Protein AF-A0A172JU50-F1 (afdb_monomer_lite)

Structure (mmCIF, N/CA/C/O backbone):
data_AF-A0A172JU50-F1
#
_entry.id   AF-A0A172JU50-F1
#
loop_
_atom_site.group_PDB
_atom_site.id
_atom_site.type_symbol
_ato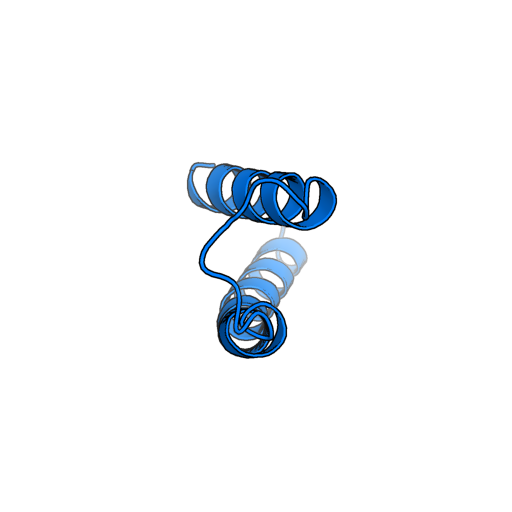m_site.labe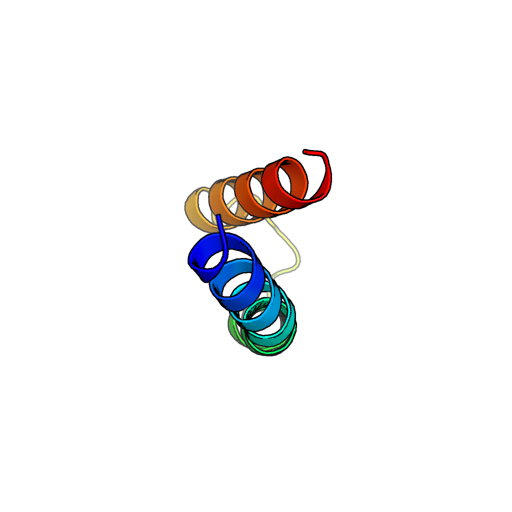l_atom_id
_atom_site.label_alt_id
_atom_site.label_comp_id
_atom_site.label_asym_id
_atom_site.label_entity_id
_atom_site.label_seq_id
_atom_site.pdbx_PDB_ins_code
_atom_site.Cartn_x
_atom_site.Cartn_y
_atom_site.Cartn_z
_atom_site.occupancy
_atom_site.B_iso_or_equiv
_atom_site.auth_seq_id
_atom_site.auth_comp_id
_atom_site.auth_asym_id
_atom_site.auth_atom_id
_atom_site.pdbx_PDB_model_num
ATOM 1 N N . ASN A 1 1 ? 12.778 1.092 -20.243 1.00 59.88 1 ASN A N 1
ATOM 2 C CA . ASN A 1 1 ? 13.880 0.535 -19.425 1.00 59.88 1 ASN A CA 1
ATOM 3 C C . ASN A 1 1 ? 13.535 -0.918 -19.083 1.00 59.88 1 ASN A C 1
ATOM 5 O O . ASN A 1 1 ? 12.488 -1.122 -18.484 1.00 59.88 1 ASN A O 1
ATOM 9 N N . LYS A 1 2 ? 14.312 -1.930 -19.513 1.00 67.81 2 LYS A N 1
ATOM 10 C CA . LYS A 1 2 ? 13.915 -3.363 -19.410 1.00 67.81 2 LYS A CA 1
ATOM 11 C C . LYS A 1 2 ? 13.698 -3.845 -17.967 1.00 67.81 2 LYS A C 1
ATOM 13 O O . LYS A 1 2 ? 12.859 -4.705 -17.740 1.00 67.81 2 LYS A O 1
ATOM 18 N N . LEU A 1 3 ? 14.404 -3.254 -17.004 1.00 77.75 3 LEU A N 1
ATOM 19 C CA . LEU A 1 3 ? 14.294 -3.595 -15.582 1.00 77.75 3 LEU A CA 1
ATOM 20 C C . LEU A 1 3 ? 12.979 -3.115 -14.946 1.00 77.75 3 LEU A C 1
ATOM 22 O O . LEU A 1 3 ? 12.450 -3.783 -14.066 1.00 77.75 3 LEU A O 1
ATOM 26 N N . GLY A 1 4 ? 12.416 -2.000 -15.428 1.00 82.38 4 GLY A N 1
ATOM 27 C CA . GLY A 1 4 ? 11.173 -1.441 -14.884 1.00 82.38 4 GLY A CA 1
ATOM 28 C C . GLY A 1 4 ? 9.965 -2.348 -15.115 1.00 82.38 4 GLY A C 1
ATOM 29 O O . GLY A 1 4 ? 9.161 -2.538 -14.213 1.00 82.38 4 GLY A O 1
ATOM 30 N N . GLY A 1 5 ? 9.885 -2.988 -16.289 1.00 82.56 5 GLY A N 1
ATOM 31 C CA . GLY A 1 5 ? 8.801 -3.929 -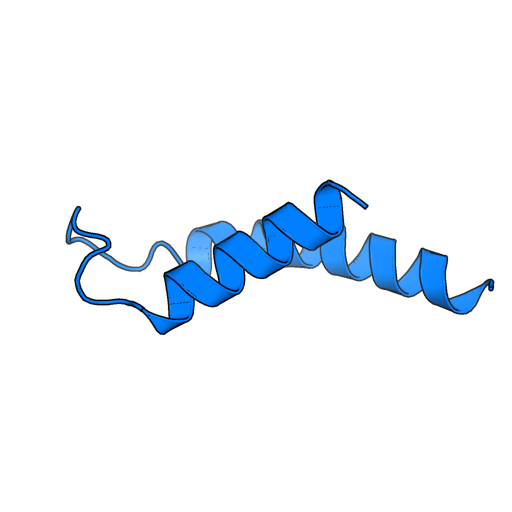16.593 1.00 82.56 5 GLY A CA 1
ATOM 32 C C . GLY A 1 5 ? 8.838 -5.188 -15.722 1.00 82.56 5 GLY A C 1
ATOM 33 O O . GLY A 1 5 ? 7.797 -5.673 -15.293 1.00 82.56 5 GLY A O 1
ATOM 34 N N . VAL A 1 6 ? 10.035 -5.692 -15.401 1.00 85.19 6 VAL A N 1
ATOM 35 C CA . VAL A 1 6 ? 10.194 -6.857 -14.513 1.00 85.19 6 VAL A CA 1
ATOM 36 C C . VAL A 1 6 ? 9.781 -6.511 -13.082 1.00 85.19 6 VAL A C 1
ATOM 38 O O . VAL A 1 6 ? 9.068 -7.285 -12.448 1.00 85.19 6 VAL A O 1
ATOM 41 N N . LEU A 1 7 ? 10.171 -5.333 -12.586 1.00 80.50 7 LEU A N 1
ATOM 42 C CA . LEU A 1 7 ? 9.770 -4.861 -11.259 1.00 80.50 7 LEU A CA 1
ATOM 43 C C . LEU A 1 7 ? 8.250 -4.662 -11.158 1.00 80.50 7 LEU A C 1
ATOM 45 O O . LEU A 1 7 ? 7.664 -5.083 -10.165 1.00 80.50 7 LEU A O 1
ATOM 49 N N . ALA A 1 8 ? 7.606 -4.117 -12.194 1.00 81.75 8 ALA A N 1
ATOM 50 C CA . ALA A 1 8 ? 6.153 -3.935 -12.231 1.00 81.75 8 ALA A CA 1
ATOM 51 C C . ALA A 1 8 ? 5.386 -5.271 -12.162 1.00 81.75 8 ALA A C 1
ATOM 53 O O . ALA A 1 8 ? 4.421 -5.402 -11.408 1.00 81.75 8 ALA A O 1
ATOM 54 N N . LEU A 1 9 ? 5.845 -6.298 -12.890 1.00 82.94 9 LEU A N 1
ATOM 55 C CA . LEU A 1 9 ? 5.237 -7.635 -12.844 1.00 82.94 9 LEU A CA 1
ATOM 56 C C . LEU A 1 9 ? 5.390 -8.288 -11.465 1.00 82.94 9 LEU A C 1
ATOM 58 O O . LEU A 1 9 ? 4.446 -8.896 -10.961 1.00 82.94 9 LEU A O 1
ATOM 62 N N . LEU A 1 10 ? 6.554 -8.130 -10.829 1.00 83.44 10 LEU A N 1
ATOM 63 C CA . LEU A 1 10 ? 6.774 -8.625 -9.471 1.00 83.44 10 LEU A CA 1
ATOM 64 C C . LEU A 1 10 ? 5.868 -7.905 -8.462 1.00 83.44 10 LEU A C 1
ATOM 66 O O . LEU A 1 10 ? 5.224 -8.568 -7.651 1.00 83.44 10 LEU A O 1
ATOM 70 N N . PHE A 1 11 ? 5.745 -6.578 -8.544 1.00 77.81 11 PHE A N 1
ATOM 71 C CA . PHE A 1 11 ? 4.857 -5.799 -7.672 1.00 77.81 11 PHE A CA 1
ATOM 72 C C . PHE A 1 11 ? 3.373 -6.169 -7.834 1.00 77.81 11 PHE A C 1
ATOM 74 O O . PHE A 1 11 ? 2.664 -6.286 -6.832 1.00 77.81 11 PHE A O 1
ATOM 81 N N . SER A 1 12 ? 2.918 -6.443 -9.062 1.00 79.94 12 SER A N 1
ATOM 82 C CA . SER A 1 12 ? 1.541 -6.881 -9.347 1.00 79.94 12 SER A CA 1
ATOM 83 C C . SER A 1 12 ? 1.175 -8.186 -8.624 1.00 79.94 12 SER A C 1
ATOM 85 O O . SER A 1 12 ? 0.095 -8.308 -8.042 1.00 79.94 12 SER A O 1
ATOM 87 N N . ILE A 1 13 ? 2.100 -9.148 -8.586 1.00 81.88 13 ILE A N 1
ATOM 88 C CA . ILE A 1 13 ? 1.895 -10.436 -7.909 1.00 81.88 13 ILE A CA 1
ATOM 89 C C . ILE A 1 13 ? 2.043 -10.286 -6.385 1.00 81.88 13 ILE A C 1
ATOM 91 O O . ILE A 1 13 ? 1.287 -10.896 -5.625 1.00 81.88 13 ILE A O 1
ATOM 95 N N . LEU A 1 14 ? 2.973 -9.446 -5.919 1.00 79.06 14 LEU A N 1
ATOM 96 C CA . LEU A 1 14 ? 3.165 -9.167 -4.490 1.00 79.06 14 LEU A CA 1
ATOM 97 C C . LEU A 1 14 ? 1.920 -8.536 -3.847 1.00 79.06 14 LEU A C 1
ATOM 99 O O . LEU A 1 14 ? 1.599 -8.864 -2.703 1.00 79.06 14 LEU A O 1
ATOM 103 N N . VAL A 1 15 ? 1.177 -7.706 -4.585 1.00 78.81 15 VAL A N 1
ATOM 104 C CA . VAL A 1 15 ? -0.104 -7.129 -4.141 1.00 78.81 15 VAL A CA 1
ATOM 105 C C . VAL A 1 15 ? -1.109 -8.193 -3.712 1.00 78.81 15 VAL A C 1
ATOM 107 O O . VAL A 1 15 ? -1.731 -8.051 -2.660 1.00 78.81 15 VAL A O 1
ATOM 110 N N . LEU A 1 16 ? -1.237 -9.286 -4.468 1.00 76.94 16 LEU A N 1
ATOM 111 C CA . LEU A 1 16 ? -2.201 -10.349 -4.166 1.00 76.94 16 LEU A CA 1
ATOM 112 C C . LEU A 1 16 ? -1.884 -11.067 -2.849 1.00 76.94 16 LEU A C 1
ATOM 114 O O . LEU A 1 16 ? -2.804 -11.464 -2.138 1.00 76.94 16 LEU A O 1
ATOM 118 N N . MET A 1 17 ? -0.602 -11.193 -2.493 1.00 72.19 17 MET A N 1
ATOM 119 C CA . MET A 1 17 ? -0.174 -11.761 -1.206 1.00 72.19 17 MET A CA 1
ATOM 120 C C . MET A 1 17 ? -0.243 -10.747 -0.055 1.00 72.19 17 MET A C 1
ATOM 122 O O . MET A 1 17 ? -0.451 -11.132 1.097 1.00 72.19 17 MET A O 1
ATOM 126 N N . LEU A 1 18 ? -0.120 -9.451 -0.351 1.00 68.62 18 LEU A N 1
ATOM 127 C CA . LEU A 1 18 ? -0.290 -8.362 0.614 1.00 68.62 18 LEU A CA 1
ATOM 128 C C . LEU A 1 18 ? -1.750 -8.190 1.051 1.00 68.62 18 LEU A C 1
ATOM 130 O O . LEU A 1 18 ? -1.987 -7.908 2.222 1.00 68.62 18 LEU A O 1
ATOM 134 N N . VAL A 1 19 ? -2.728 -8.403 0.162 1.00 70.00 19 VAL A N 1
ATOM 135 C CA . VAL A 1 19 ? -4.167 -8.289 0.479 1.00 70.00 19 VAL A CA 1
ATOM 136 C C . VAL A 1 19 ? -4.576 -9.105 1.722 1.00 70.00 19 VAL A C 1
ATOM 138 O O . VAL A 1 19 ? -5.110 -8.500 2.653 1.00 70.00 19 VAL A O 1
ATOM 141 N N . PRO A 1 20 ? -4.313 -10.424 1.824 1.00 65.38 20 PRO A N 1
ATOM 142 C CA . PRO A 1 20 ? -4.671 -11.205 3.009 1.00 65.38 20 PRO A CA 1
ATOM 143 C C . PRO A 1 20 ? -3.795 -10.888 4.232 1.00 65.38 20 PRO A C 1
ATOM 145 O O . PRO A 1 20 ? -4.288 -10.937 5.357 1.00 65.38 20 PRO A O 1
ATOM 148 N N . LEU A 1 21 ? -2.525 -10.508 4.036 1.00 64.81 21 LEU A N 1
ATOM 149 C CA . LEU A 1 21 ? -1.606 -10.161 5.130 1.00 64.81 21 LEU A CA 1
ATOM 150 C C . LEU A 1 21 ? -1.959 -8.814 5.791 1.00 64.81 21 LEU A C 1
ATOM 152 O O . LEU A 1 21 ? -1.793 -8.630 6.997 1.00 64.81 21 LEU A O 1
ATOM 156 N N . LEU A 1 22 ? -2.481 -7.868 5.011 1.00 63.75 22 LEU A N 1
ATOM 157 C CA . LEU A 1 22 ? -3.019 -6.600 5.504 1.00 63.75 22 LEU A CA 1
ATOM 158 C C . LEU A 1 22 ? -4.429 -6.769 6.090 1.00 63.75 22 LEU A C 1
ATOM 160 O O . LEU A 1 22 ? -4.849 -5.967 6.928 1.00 63.75 22 LEU A O 1
ATOM 164 N N . HIS A 1 23 ? -5.138 -7.841 5.729 1.00 59.84 23 HIS A N 1
ATOM 165 C CA . HIS A 1 23 ? -6.463 -8.183 6.250 1.00 59.84 23 HIS A CA 1
ATOM 166 C C . HIS A 1 23 ? -6.420 -8.909 7.611 1.00 59.84 23 HIS A C 1
ATOM 168 O O . HIS A 1 23 ? -7.195 -9.823 7.878 1.00 59.84 23 HIS A O 1
ATOM 174 N N . THR A 1 24 ? -5.534 -8.492 8.521 1.00 63.47 24 THR A N 1
ATOM 175 C CA . THR A 1 24 ? -5.405 -9.077 9.876 1.00 63.47 24 THR A CA 1
ATOM 176 C C . THR A 1 24 ? -6.357 -8.459 10.907 1.00 63.47 24 THR A C 1
ATOM 178 O O . THR A 1 24 ? -6.312 -8.790 12.092 1.00 63.47 24 THR A O 1
ATOM 181 N N . SER A 1 25 ? -7.240 -7.546 10.496 1.00 53.06 25 SER A N 1
ATOM 182 C CA . SER A 1 25 ? -8.078 -6.782 11.419 1.00 53.06 25 SER A CA 1
ATOM 183 C C . SER A 1 25 ? -9.497 -7.346 11.505 1.00 53.06 25 SER A C 1
ATOM 185 O O . SER A 1 25 ? -10.345 -7.056 10.669 1.00 53.06 25 SER A O 1
ATOM 187 N N . LYS A 1 26 ? -9.809 -8.044 12.605 1.00 57.00 26 LYS A N 1
ATOM 188 C CA . LYS A 1 26 ? -11.193 -8.286 13.072 1.00 57.00 26 LYS A CA 1
ATOM 189 C C . LYS A 1 26 ? -11.964 -6.995 13.430 1.00 57.00 26 LYS A C 1
ATOM 191 O O . LYS A 1 26 ? -13.105 -7.070 13.872 1.00 57.00 26 LYS A O 1
ATOM 196 N N . GLN A 1 27 ? -11.359 -5.818 13.256 1.00 52.97 27 GLN A N 1
ATOM 197 C CA . GLN A 1 27 ? -11.956 -4.504 13.482 1.00 52.97 27 GLN A CA 1
ATOM 198 C C . GLN A 1 27 ? -12.186 -3.801 12.138 1.00 52.97 27 GLN A C 1
ATOM 200 O O . GLN A 1 27 ? -11.234 -3.516 11.411 1.00 52.97 27 GLN A O 1
ATOM 205 N N . ARG A 1 28 ? -13.457 -3.494 11.846 1.00 58.59 28 ARG A N 1
ATOM 206 C CA . ARG A 1 28 ? -13.994 -2.866 10.618 1.00 58.59 28 ARG A CA 1
ATOM 207 C C . ARG A 1 28 ? -13.575 -1.394 10.424 1.00 58.59 28 ARG A C 1
ATOM 209 O O . ARG A 1 28 ? -14.053 -0.738 9.506 1.00 58.59 28 ARG A O 1
ATOM 216 N N . SER A 1 29 ? -12.726 -0.859 11.300 1.00 55.59 2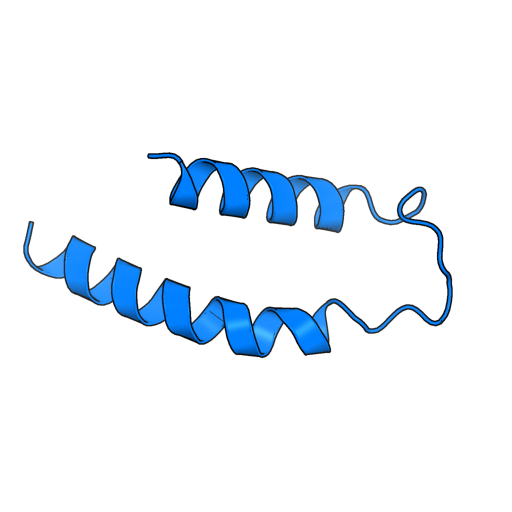9 SER A N 1
ATOM 217 C CA . SER A 1 29 ? -12.359 0.557 11.332 1.00 55.59 29 SER A CA 1
ATOM 218 C C . SER A 1 29 ? -10.943 0.783 10.801 1.00 55.59 29 SER A C 1
ATOM 220 O O . SER A 1 29 ? -9.962 0.310 11.375 1.00 55.59 29 SER A O 1
ATOM 222 N N . LEU A 1 30 ? -10.848 1.546 9.710 1.00 56.97 30 LEU A N 1
ATOM 223 C CA . LEU A 1 30 ? -9.597 2.033 9.118 1.00 56.97 30 LEU A CA 1
ATOM 224 C C . LEU A 1 30 ? -8.976 3.198 9.914 1.00 56.97 30 LEU A C 1
ATOM 226 O O . LEU A 1 30 ? -7.877 3.639 9.589 1.00 56.97 30 LEU A O 1
ATOM 230 N N . THR A 1 31 ? -9.639 3.682 10.970 1.00 59.09 31 THR A N 1
ATOM 231 C CA . THR A 1 31 ? -9.231 4.890 11.706 1.00 59.09 31 THR A CA 1
ATOM 232 C C . THR A 1 31 ? -7.943 4.703 12.521 1.00 59.09 31 THR A C 1
ATOM 234 O O . THR A 1 31 ? -7.230 5.667 12.763 1.00 59.09 31 THR A O 1
ATOM 237 N N . PHE A 1 32 ? -7.593 3.471 12.912 1.00 56.69 32 PHE A N 1
ATOM 238 C CA . PHE A 1 32 ? -6.421 3.189 13.761 1.00 56.69 32 PHE A CA 1
ATOM 239 C C . PHE A 1 32 ? -5.171 2.717 12.996 1.00 56.69 32 PHE A C 1
ATOM 241 O O . PHE A 1 32 ? -4.200 2.285 13.617 1.00 56.69 32 PHE A O 1
ATOM 248 N N . ARG A 1 33 ? -5.165 2.763 11.655 1.00 64.38 33 ARG A N 1
ATOM 249 C CA . ARG A 1 33 ? -4.030 2.286 10.836 1.00 64.38 33 ARG A CA 1
ATOM 250 C C . ARG A 1 33 ? -3.611 3.309 9.761 1.00 64.38 33 ARG A C 1
ATOM 252 O O . ARG A 1 33 ? -3.707 3.003 8.571 1.00 64.38 33 ARG A O 1
ATOM 259 N N . PRO A 1 34 ? -3.102 4.498 10.150 1.00 64.50 34 PRO A N 1
ATOM 260 C CA . PRO A 1 34 ? -2.688 5.547 9.207 1.00 64.50 34 PRO A CA 1
ATOM 261 C C . PRO A 1 34 ? -1.598 5.078 8.225 1.00 64.50 34 PRO A C 1
ATOM 263 O O . PRO A 1 34 ? -1.645 5.402 7.043 1.00 64.50 34 PRO A O 1
ATOM 266 N N . LEU A 1 35 ? -0.669 4.226 8.676 1.00 70.06 35 LEU A N 1
ATOM 267 C CA . LEU A 1 35 ? 0.359 3.612 7.824 1.00 70.06 35 LEU A CA 1
ATOM 268 C C . LEU A 1 35 ? -0.234 2.750 6.697 1.00 70.06 35 LEU A C 1
ATOM 270 O O . LEU A 1 35 ? 0.241 2.795 5.566 1.00 70.06 35 LEU A O 1
ATOM 274 N N . THR A 1 36 ? -1.296 1.989 6.976 1.00 71.00 36 THR A N 1
ATOM 275 C CA . THR A 1 36 ? -1.938 1.127 5.972 1.00 71.00 36 THR A CA 1
ATOM 276 C C . THR A 1 36 ? -2.738 1.940 4.953 1.00 71.00 36 THR A C 1
ATOM 278 O O . THR A 1 36 ? -2.759 1.576 3.781 1.00 71.00 36 THR A O 1
ATOM 281 N N . GLN A 1 37 ? -3.344 3.063 5.359 1.00 69.00 37 GLN A N 1
ATOM 282 C CA . GLN A 1 37 ? -3.992 3.987 4.420 1.00 69.00 37 GLN A CA 1
ATOM 283 C C . GLN A 1 37 ? -2.982 4.591 3.442 1.00 69.00 37 GLN A C 1
ATOM 285 O O . GLN A 1 37 ? -3.233 4.574 2.241 1.00 69.00 37 GLN A O 1
ATOM 290 N N . VAL A 1 38 ? -1.8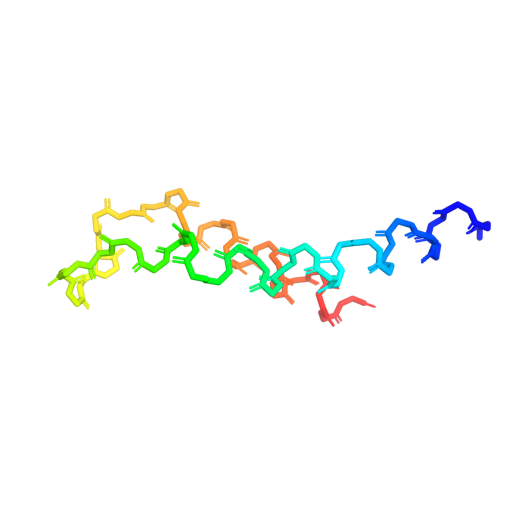33 5.072 3.928 1.00 78.50 38 VAL A N 1
ATOM 291 C CA . VAL A 1 38 ? -0.794 5.648 3.056 1.00 78.50 38 VAL A CA 1
ATOM 292 C C . VAL A 1 38 ? -0.292 4.614 2.048 1.00 78.50 38 VAL A C 1
ATOM 294 O O . VAL A 1 38 ? -0.247 4.905 0.858 1.00 78.50 38 VAL A O 1
ATOM 297 N N . LEU A 1 39 ? 0.010 3.390 2.489 1.00 76.19 39 LEU A N 1
ATOM 298 C CA . LEU A 1 39 ? 0.462 2.322 1.590 1.00 76.19 39 LEU A CA 1
ATOM 299 C C . LEU A 1 39 ? -0.595 1.941 0.539 1.00 76.19 39 LEU A C 1
ATOM 301 O O . LEU A 1 39 ? -0.239 1.692 -0.610 1.00 76.19 39 LEU A O 1
ATOM 305 N N . PHE A 1 40 ? -1.884 1.942 0.896 1.00 74.81 40 PHE A N 1
ATOM 306 C CA . PHE A 1 40 ? -2.969 1.720 -0.064 1.00 74.81 40 PHE A CA 1
ATOM 307 C C . PHE A 1 40 ? -3.054 2.843 -1.105 1.00 74.81 40 PHE A C 1
ATOM 309 O O . PHE A 1 40 ? -3.123 2.566 -2.298 1.00 74.81 40 PHE A O 1
ATOM 316 N N . TRP A 1 41 ? -3.007 4.106 -0.676 1.00 73.25 41 TRP A N 1
ATOM 317 C CA . TRP A 1 41 ? -3.054 5.250 -1.591 1.00 73.25 41 TRP A CA 1
ATOM 318 C C . TRP A 1 41 ? -1.832 5.325 -2.509 1.00 73.25 41 TRP A C 1
ATOM 320 O O . TRP A 1 41 ? -1.985 5.663 -3.678 1.00 73.25 41 TRP A O 1
ATOM 330 N N . VAL A 1 42 ? -0.644 4.957 -2.018 1.00 80.81 42 VAL A N 1
ATOM 331 C CA . VAL A 1 42 ? 0.566 4.833 -2.848 1.00 80.81 42 VAL A CA 1
ATOM 332 C C . VAL A 1 42 ? 0.384 3.754 -3.914 1.00 80.81 42 VAL A C 1
ATOM 334 O O . VAL A 1 42 ? 0.704 3.995 -5.071 1.00 80.81 42 VAL A O 1
ATOM 337 N N . LEU A 1 43 ? -0.191 2.602 -3.559 1.00 76.50 43 LEU A N 1
ATOM 338 C CA . LEU A 1 43 ? -0.479 1.541 -4.523 1.00 76.50 43 LEU A CA 1
ATOM 339 C C . LEU A 1 43 ? -1.491 1.976 -5.596 1.00 76.50 43 LEU A C 1
ATOM 341 O O . LEU A 1 43 ? -1.336 1.671 -6.773 1.00 76.50 43 LEU A O 1
ATOM 345 N N . VAL A 1 44 ? -2.541 2.688 -5.185 1.00 78.62 44 VAL A N 1
ATOM 346 C CA . VAL A 1 44 ? -3.555 3.219 -6.107 1.00 78.62 44 VAL A CA 1
ATOM 347 C C . VAL A 1 44 ? -2.948 4.268 -7.038 1.00 78.62 44 VAL A C 1
ATOM 349 O O . VAL A 1 44 ? -3.259 4.268 -8.226 1.00 78.62 44 VAL A O 1
ATOM 352 N N . ALA A 1 45 ? -2.070 5.134 -6.527 1.00 80.69 45 ALA A N 1
ATOM 353 C CA . ALA A 1 45 ? -1.346 6.102 -7.345 1.00 80.69 45 ALA A CA 1
ATOM 354 C C . ALA A 1 45 ? -0.416 5.414 -8.360 1.00 80.69 45 ALA A C 1
ATOM 356 O O . ALA A 1 45 ? -0.362 5.850 -9.503 1.00 80.69 45 ALA A O 1
ATOM 357 N N . ASP A 1 46 ? 0.248 4.324 -7.968 1.00 69.75 46 ASP A N 1
ATOM 358 C CA . ASP A 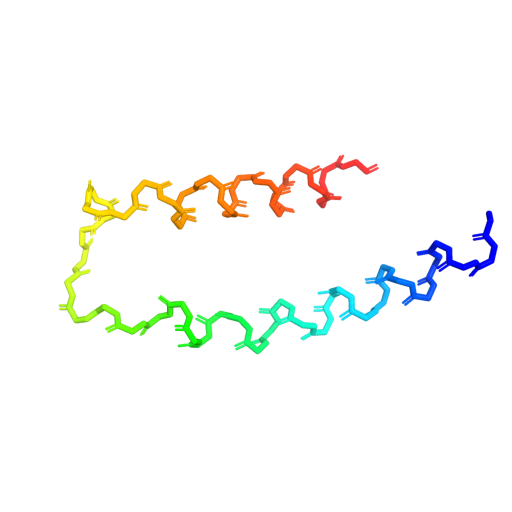1 46 ? 1.109 3.518 -8.846 1.00 69.75 46 ASP A CA 1
ATOM 359 C C . ASP A 1 46 ? 0.322 2.822 -9.972 1.00 69.75 46 ASP A C 1
ATOM 361 O O . ASP A 1 46 ? 0.815 2.721 -11.085 1.00 69.75 46 ASP A O 1
ATOM 365 N N . MET A 1 47 ? -0.930 2.411 -9.725 1.00 67.31 47 MET A N 1
ATOM 366 C CA . MET A 1 47 ? -1.820 1.872 -10.769 1.00 67.31 47 MET A CA 1
ATOM 367 C C . MET A 1 47 ? -2.418 2.934 -11.706 1.00 67.31 47 MET A C 1
ATOM 369 O O . MET A 1 47 ? -2.853 2.596 -12.805 1.00 67.31 47 MET A O 1
ATOM 373 N N . LEU A 1 48 ? -2.542 4.181 -11.245 1.00 70.06 48 LEU A N 1
ATOM 374 C CA . LEU A 1 48 ? -3.122 5.281 -12.025 1.00 70.06 48 LEU A CA 1
ATOM 375 C C . LEU A 1 48 ? -2.110 5.957 -12.962 1.00 70.06 48 LEU A C 1
ATOM 377 O O . LEU A 1 48 ? -2.530 6.707 -13.845 1.00 70.06 48 LEU A O 1
ATOM 381 N N . ILE A 1 49 ? -0.814 5.723 -12.747 1.00 62.12 49 ILE A N 1
ATOM 382 C CA . ILE A 1 49 ? 0.306 6.192 -13.578 1.00 62.12 49 ILE A CA 1
ATOM 383 C C . ILE A 1 49 ? 0.599 5.165 -14.673 1.00 62.12 49 ILE A C 1
ATOM 385 O O . ILE A 1 49 ? 0.823 5.605 -15.824 1.00 62.12 49 ILE A O 1
#

Radius of gyration: 13.18 Å; chains: 1; bounding box: 28×18×33 Å

Organism: Phycis blennoides (NCBI:txid163115)

Sequence (49 aa):
NKLGGVLALLFSILVLMLVPLLHTSKQRSLTFRPLTQVLFWVLVADMLI

Secondary structure (DSSP, 8-state):
-HHHHHHHHHHHHHHHHHHHHH---SS--GGG-HHHHHHHHHHHHHHH-

Foldseek 3Di:
DVVVVVVVVVVVVVVVVVVVVVVPDPDPDPPPCPVVVVVVVVVVVVVVD

InterPro domains:
  IPR005798 Cytochrome b/b6, C-terminal [PF00032] (1-49)
  IPR005798 Cytochrome b/b6, C-terminal [PS51003] (1-49)
  IPR036150 Cytochrome b/b6, C-terminal domain superfamily [SSF81648] (1-48)

pLDDT: mean 70.7, std 9.26, range [52.97, 85.19]